Protein AF-A0A259H7Z4-F1 (afdb_monomer_lite)

Secondary structure (DSSP, 8-state):
--HHHHHHHHS-HHHHHHHHHHHHSHHHHHHHHHHHSHHHHHHHHHHHHHHHHHHHHHHHHHHHHHHHHHHT-

pLDDT: mean 89.65, std 7.52, range [54.69, 96.06]

Radius of gyration: 23.56 Å; chains: 1; bounding box: 45×32×59 Å

Foldseek 3Di:
DDPVVVCLVVDDPVVNVVVVVCCPDPVVVVVVVCCPDPVNVVVVVVVVVVVVVVVVVVVVVVVVVVVVVVVVD

Sequence (73 aa):
MSVEEYLQQNINAEFLQKSNEFKSSSKYREILTIATTEKFKTAQEKLLERDVVVHQTILSDIQKLQDEILKSH

Structure (mmCIF, N/CA/C/O backbone):
data_AF-A0A259H7Z4-F1
#
_entry.id   AF-A0A259H7Z4-F1
#
loop_
_atom_site.group_PDB
_atom_site.id
_atom_site.type_symbol
_atom_site.label_atom_id
_atom_site.label_alt_id
_atom_site.label_comp_id
_atom_site.label_asym_id
_atom_site.label_entity_id
_atom_site.label_seq_id
_atom_site.pdbx_PDB_ins_code
_atom_site.Cartn_x
_atom_site.Cartn_y
_atom_site.Cartn_z
_atom_site.occupancy
_atom_site.B_iso_or_equiv
_atom_site.auth_seq_id
_atom_site.auth_comp_id
_atom_site.auth_asym_id
_atom_site.auth_atom_id
_atom_site.pdbx_PDB_model_num
ATOM 1 N N . MET A 1 1 ? 8.361 -25.662 -14.513 1.00 63.94 1 MET A N 1
ATOM 2 C CA . MET A 1 1 ? 7.667 -24.509 -15.108 1.00 63.94 1 MET A CA 1
ATOM 3 C C . MET A 1 1 ? 7.095 -23.690 -13.969 1.00 63.94 1 MET A C 1
ATOM 5 O O . MET A 1 1 ? 6.346 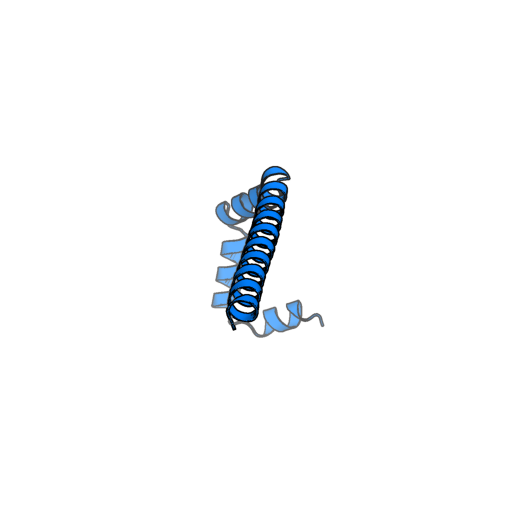-24.246 -13.170 1.00 63.94 1 MET A O 1
ATOM 9 N N . SER A 1 2 ? 7.529 -22.443 -13.817 1.00 86.00 2 SER A N 1
ATOM 10 C CA . SER A 1 2 ? 7.018 -21.532 -12.790 1.00 86.00 2 SER A CA 1
ATOM 11 C C . SER A 1 2 ? 5.655 -20.959 -13.199 1.00 86.00 2 SER A C 1
ATOM 13 O O . SER A 1 2 ? 5.299 -20.948 -14.379 1.00 86.00 2 SER A O 1
ATOM 15 N N . VAL A 1 3 ? 4.881 -20.467 -12.226 1.00 75.31 3 VAL A N 1
ATOM 16 C CA . VAL A 1 3 ? 3.606 -19.770 -12.493 1.00 75.31 3 VAL A CA 1
ATOM 17 C C . VAL A 1 3 ? 3.826 -18.578 -13.428 1.00 75.31 3 VAL A C 1
ATOM 19 O O . VAL A 1 3 ? 3.005 -18.304 -14.296 1.00 75.31 3 VAL A O 1
ATOM 22 N N . GLU A 1 4 ? 4.963 -17.901 -13.292 1.00 75.81 4 GLU A N 1
ATOM 23 C CA . GLU A 1 4 ? 5.310 -16.736 -14.100 1.00 75.81 4 GLU A CA 1
ATOM 24 C C . GLU A 1 4 ? 5.638 -17.111 -15.552 1.00 75.81 4 GLU A C 1
ATOM 26 O O . GLU A 1 4 ? 5.151 -16.460 -16.475 1.00 75.81 4 GLU A O 1
ATOM 31 N N . GLU A 1 5 ? 6.359 -18.214 -15.766 1.00 79.69 5 GLU A N 1
ATOM 32 C CA . GLU A 1 5 ? 6.613 -18.772 -17.103 1.00 79.69 5 GLU A CA 1
ATOM 33 C C . GLU A 1 5 ? 5.311 -19.202 -17.792 1.00 79.69 5 GLU A C 1
ATOM 35 O O . GLU A 1 5 ? 5.107 -18.915 -18.971 1.00 79.69 5 GLU A O 1
ATOM 40 N N . TYR A 1 6 ? 4.403 -19.847 -17.052 1.00 79.88 6 TYR A N 1
ATOM 41 C CA . TYR A 1 6 ? 3.096 -20.250 -17.569 1.00 79.88 6 TYR A CA 1
ATOM 42 C C . TYR A 1 6 ? 2.253 -19.037 -17.980 1.00 79.88 6 TYR A C 1
ATOM 44 O O . TYR A 1 6 ? 1.683 -19.014 -19.070 1.00 79.88 6 TYR A O 1
ATOM 52 N N . LEU A 1 7 ? 2.190 -18.005 -17.137 1.00 76.12 7 LEU A N 1
ATOM 53 C CA . LEU A 1 7 ? 1.430 -16.796 -17.444 1.00 76.12 7 LEU A CA 1
ATOM 54 C C . LEU A 1 7 ? 1.999 -16.080 -18.672 1.00 76.12 7 LEU A C 1
ATOM 56 O O . LEU A 1 7 ? 1.235 -15.713 -19.557 1.00 76.12 7 LEU A O 1
ATOM 60 N N . GLN A 1 8 ? 3.321 -15.943 -18.792 1.00 76.81 8 GLN A N 1
ATOM 61 C CA . GLN A 1 8 ? 3.939 -15.296 -19.956 1.00 76.81 8 GLN A CA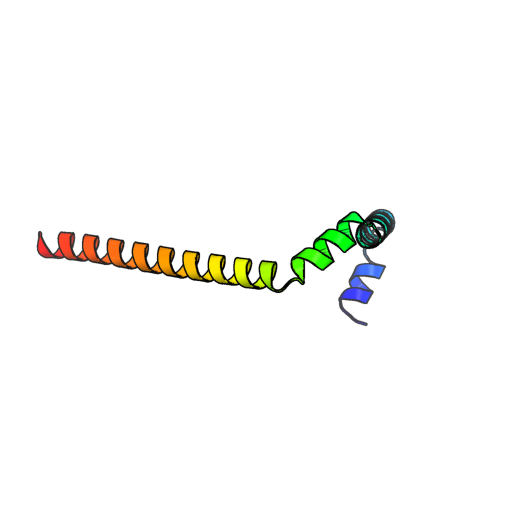 1
ATOM 62 C C . GLN A 1 8 ? 3.633 -16.008 -21.281 1.00 76.81 8 GLN A C 1
ATOM 64 O O . GLN A 1 8 ? 3.440 -15.338 -22.291 1.00 76.81 8 GLN A O 1
ATOM 69 N N . GLN A 1 9 ? 3.543 -17.341 -21.281 1.00 79.25 9 GLN A N 1
ATOM 70 C CA . GLN A 1 9 ? 3.213 -18.124 -22.480 1.00 79.25 9 GLN A CA 1
ATOM 71 C C . GLN A 1 9 ? 1.731 -18.048 -22.875 1.00 79.25 9 GLN A C 1
ATOM 73 O O . GLN A 1 9 ? 1.401 -18.270 -24.037 1.00 79.25 9 GLN A O 1
ATOM 78 N N . ASN A 1 10 ? 0.842 -17.741 -21.924 1.00 83.06 10 ASN A N 1
ATOM 79 C CA . ASN A 1 10 ? -0.611 -17.730 -22.129 1.00 83.06 10 ASN A CA 1
ATOM 80 C C . ASN A 1 10 ? -1.219 -16.315 -22.175 1.00 83.06 10 ASN A C 1
ATOM 82 O O . ASN A 1 10 ? -2.411 -16.160 -22.442 1.00 83.06 10 ASN A O 1
ATOM 86 N N . ILE A 1 11 ? -0.427 -15.271 -21.920 1.00 80.88 11 ILE A N 1
ATOM 87 C CA . ILE A 1 11 ? -0.846 -13.876 -22.071 1.00 80.88 11 ILE A CA 1
ATOM 88 C C . ILE A 1 11 ? -0.776 -13.486 -23.551 1.00 80.88 11 ILE A C 1
ATOM 90 O O . ILE A 1 11 ? 0.180 -13.794 -24.257 1.00 80.88 11 ILE A O 1
ATOM 94 N N . ASN A 1 12 ? -1.788 -12.756 -24.020 1.00 87.62 12 ASN A N 1
ATOM 95 C CA . ASN A 1 12 ? -1.785 -12.177 -25.361 1.00 87.62 12 ASN A CA 1
ATOM 96 C C . ASN A 1 12 ? -0.535 -11.293 -25.561 1.00 87.62 12 ASN A C 1
ATOM 98 O O . ASN A 1 12 ? -0.240 -10.412 -24.749 1.00 87.62 12 ASN A O 1
ATOM 102 N N . ALA A 1 13 ? 0.173 -11.535 -26.667 1.00 86.25 13 ALA A N 1
ATOM 103 C CA . ALA A 1 13 ? 1.455 -10.915 -26.986 1.00 86.25 13 ALA A CA 1
ATOM 104 C C . ALA A 1 13 ? 1.435 -9.377 -26.928 1.00 86.25 13 ALA A C 1
ATOM 106 O O . ALA A 1 13 ? 2.404 -8.778 -26.468 1.00 86.25 13 ALA A O 1
ATOM 107 N N . GLU A 1 14 ? 0.329 -8.735 -27.314 1.00 88.81 14 GLU A N 1
ATOM 108 C CA . GLU A 1 14 ? 0.190 -7.276 -27.262 1.00 88.81 14 GLU A CA 1
ATOM 109 C C . GLU A 1 14 ? 0.201 -6.755 -25.816 1.00 88.81 14 GLU A C 1
ATOM 111 O O . GLU A 1 14 ? 0.867 -5.766 -25.500 1.00 88.81 14 GLU A O 1
ATOM 116 N N . PHE A 1 15 ? -0.498 -7.439 -24.906 1.00 87.81 15 PHE A N 1
ATOM 117 C CA . PHE A 1 15 ? -0.492 -7.080 -23.486 1.00 87.81 15 PHE A CA 1
ATOM 118 C C . PHE A 1 15 ? 0.866 -7.352 -22.842 1.00 87.81 15 PHE A C 1
ATOM 120 O O . PHE A 1 15 ? 1.331 -6.542 -22.037 1.00 87.81 15 PHE A O 1
ATOM 127 N N . LEU A 1 16 ? 1.525 -8.453 -23.217 1.00 85.88 16 LEU A N 1
ATOM 128 C CA . LEU A 1 16 ? 2.871 -8.762 -22.740 1.00 85.88 16 LEU A CA 1
ATOM 129 C C . LEU A 1 16 ? 3.875 -7.689 -23.187 1.00 85.88 16 LEU A C 1
ATOM 131 O O . LEU A 1 16 ? 4.654 -7.196 -22.370 1.00 85.88 16 LEU A O 1
ATOM 135 N N . GLN A 1 17 ? 3.809 -7.269 -24.454 1.00 89.06 17 GLN A N 1
ATOM 136 C CA . GLN A 1 17 ? 4.644 -6.201 -24.996 1.00 89.06 17 GLN A CA 1
ATOM 137 C C . GLN A 1 17 ? 4.412 -4.879 -24.254 1.00 89.06 17 GLN A C 1
ATOM 139 O O . GLN A 1 17 ? 5.367 -4.310 -23.727 1.00 89.06 17 GLN A O 1
ATOM 144 N N . LYS A 1 18 ? 3.158 -4.429 -24.121 1.00 91.56 18 LYS A N 1
ATOM 145 C CA . LYS A 1 18 ? 2.820 -3.192 -23.392 1.00 91.56 18 LYS A CA 1
ATOM 146 C C . LYS A 1 18 ? 3.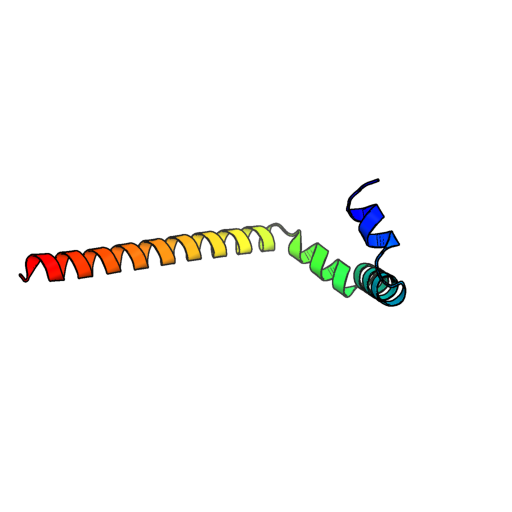277 -3.230 -21.932 1.00 91.56 18 LYS A C 1
ATOM 148 O O . LYS A 1 18 ? 3.753 -2.226 -21.405 1.00 91.56 18 LYS A O 1
ATOM 153 N N . SER A 1 19 ? 3.164 -4.384 -21.272 1.00 88.50 19 SER A N 1
ATOM 154 C CA . SER A 1 19 ? 3.656 -4.568 -19.902 1.00 88.50 19 SER A CA 1
ATOM 155 C C . SER A 1 19 ? 5.176 -4.412 -19.821 1.00 88.50 19 SER A C 1
ATOM 157 O O . SER A 1 19 ? 5.679 -3.707 -18.944 1.00 88.50 19 SER A O 1
ATOM 159 N N . ASN A 1 20 ? 5.910 -5.018 -20.755 1.00 88.44 20 ASN A N 1
ATOM 160 C CA . ASN A 1 20 ? 7.366 -4.918 -20.814 1.00 88.44 20 ASN A CA 1
ATOM 161 C C . ASN A 1 20 ? 7.827 -3.490 -21.134 1.00 88.44 20 ASN A C 1
ATOM 163 O O . ASN A 1 20 ? 8.725 -2.975 -20.467 1.00 88.44 20 ASN A O 1
ATOM 167 N N . GLU A 1 21 ? 7.171 -2.818 -22.082 1.00 93.38 21 GLU A N 1
ATOM 168 C CA . GLU A 1 21 ? 7.419 -1.410 -22.407 1.00 93.38 21 GLU A CA 1
ATOM 169 C C . GLU A 1 21 ? 7.192 -0.518 -21.182 1.00 93.38 21 GLU A C 1
ATOM 171 O O . GLU A 1 21 ? 8.067 0.269 -20.813 1.00 93.38 21 GLU A O 1
ATOM 176 N N . PHE A 1 22 ? 6.077 -0.708 -20.471 1.00 92.25 22 PHE A N 1
ATOM 177 C CA . PHE A 1 22 ? 5.796 0.021 -19.238 1.00 92.25 22 PHE A CA 1
ATOM 178 C C . PHE A 1 22 ? 6.858 -0.228 -18.160 1.00 92.25 22 PHE A C 1
ATOM 180 O O . PHE A 1 22 ? 7.388 0.738 -17.608 1.00 92.25 22 PHE A O 1
ATOM 187 N N . LYS A 1 23 ? 7.240 -1.487 -17.902 1.00 89.19 23 LYS A N 1
ATOM 188 C CA . LYS A 1 23 ? 8.307 -1.838 -16.943 1.00 89.19 23 LYS A CA 1
ATOM 189 C C . LYS A 1 23 ? 9.662 -1.234 -17.322 1.00 89.19 23 LYS A C 1
ATOM 191 O O . LYS A 1 23 ? 10.471 -0.918 -16.452 1.00 89.19 23 LYS A O 1
ATOM 196 N N . SER A 1 24 ? 9.922 -1.064 -18.616 1.00 91.75 24 SER A N 1
ATOM 197 C CA . SER A 1 24 ? 11.158 -0.451 -19.108 1.00 91.75 24 SER A CA 1
ATOM 198 C C . SER A 1 24 ? 11.158 1.081 -19.040 1.00 91.75 24 SER A C 1
ATOM 200 O O . SER A 1 24 ? 12.231 1.685 -19.094 1.00 91.75 24 SER A O 1
ATOM 202 N N . SER A 1 25 ? 9.984 1.706 -18.888 1.00 95.69 25 SER A N 1
ATOM 203 C CA . SER A 1 25 ? 9.830 3.161 -18.901 1.00 95.69 25 SER A CA 1
ATOM 204 C C . SER A 1 25 ? 10.564 3.847 -17.744 1.00 95.69 25 SER A C 1
ATOM 206 O O . SER A 1 25 ? 10.655 3.320 -16.630 1.00 95.69 25 SER A O 1
ATOM 208 N N . SER A 1 26 ? 11.048 5.069 -17.989 1.00 94.06 26 SER A N 1
ATOM 209 C CA . SER A 1 26 ? 11.672 5.910 -16.955 1.00 94.06 26 SER A CA 1
ATOM 210 C C . SER A 1 26 ? 10.732 6.130 -15.772 1.00 94.06 26 SER A C 1
ATOM 212 O O . SER A 1 26 ? 11.129 5.950 -14.625 1.00 94.06 26 SER A O 1
ATOM 214 N N . LYS A 1 27 ? 9.455 6.399 -16.056 1.00 93.88 27 LYS A N 1
ATOM 215 C CA . LYS A 1 27 ? 8.417 6.618 -15.048 1.00 93.88 27 LYS A CA 1
ATOM 216 C C . LYS A 1 27 ? 8.239 5.418 -14.119 1.00 93.88 27 LYS A C 1
ATOM 218 O O . LYS A 1 27 ? 8.128 5.594 -12.909 1.00 93.88 27 LYS A O 1
ATOM 223 N N . TYR A 1 28 ? 8.230 4.196 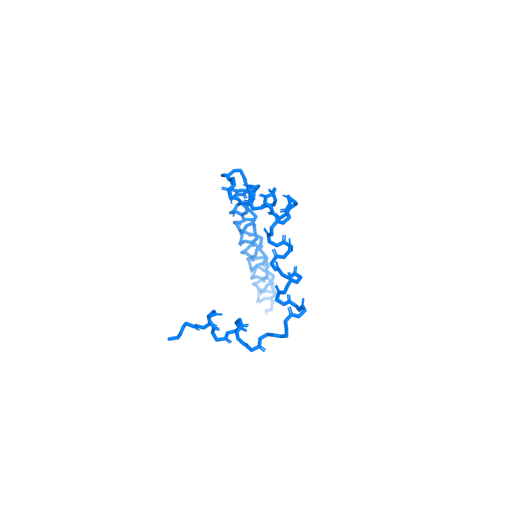-14.654 1.00 92.81 28 TYR A N 1
ATOM 224 C CA . TYR A 1 28 ? 8.146 2.998 -13.817 1.00 92.81 28 TYR A CA 1
ATOM 225 C C . TYR A 1 28 ? 9.379 2.850 -12.917 1.00 92.81 28 TYR A C 1
ATOM 227 O O . TYR A 1 28 ? 9.239 2.555 -11.732 1.00 92.81 28 TYR A O 1
ATOM 235 N N . ARG A 1 29 ? 10.582 3.122 -13.440 1.00 92.19 29 ARG A N 1
ATOM 236 C CA . ARG A 1 29 ? 11.825 3.090 -12.649 1.00 92.19 29 ARG A CA 1
ATOM 237 C C . ARG A 1 29 ? 11.854 4.152 -11.551 1.00 92.19 29 ARG A C 1
ATOM 239 O O . ARG A 1 29 ? 12.318 3.867 -10.448 1.00 92.19 29 ARG A O 1
ATOM 246 N N . GLU A 1 30 ? 11.346 5.349 -11.824 1.00 94.31 30 GLU A N 1
ATOM 247 C CA . GLU A 1 30 ? 11.204 6.417 -10.828 1.00 94.31 30 GLU A CA 1
ATOM 248 C C . GLU A 1 30 ? 10.255 5.997 -9.702 1.00 94.31 30 GLU A C 1
ATOM 250 O O . GLU A 1 30 ? 10.612 6.099 -8.529 1.00 94.31 30 GLU A O 1
ATOM 255 N N . ILE A 1 31 ? 9.087 5.442 -10.049 1.00 90.88 31 ILE A N 1
ATOM 256 C CA . ILE A 1 31 ? 8.127 4.908 -9.072 1.00 90.88 31 ILE A CA 1
ATOM 257 C C . ILE A 1 31 ? 8.774 3.805 -8.234 1.00 90.88 31 ILE A C 1
ATOM 259 O O . ILE A 1 31 ? 8.658 3.830 -7.011 1.00 90.88 31 ILE A O 1
ATOM 263 N N . LEU A 1 32 ? 9.478 2.865 -8.870 1.00 92.62 32 LEU A N 1
ATOM 264 C CA . LEU A 1 32 ? 10.162 1.775 -8.177 1.00 92.62 32 LEU A CA 1
ATOM 265 C C . LEU A 1 32 ? 11.204 2.320 -7.191 1.00 92.62 32 LEU A C 1
ATOM 267 O O . LEU A 1 32 ? 11.230 1.916 -6.031 1.00 92.62 32 LEU A O 1
ATOM 271 N N . THR A 1 33 ? 12.013 3.284 -7.635 1.00 92.31 33 THR A N 1
ATOM 272 C CA . THR A 1 33 ? 13.029 3.935 -6.800 1.00 92.31 33 THR A CA 1
ATOM 273 C C . THR A 1 33 ? 12.380 4.571 -5.578 1.00 92.31 33 THR A C 1
ATOM 275 O O . THR A 1 33 ? 12.770 4.257 -4.455 1.00 92.31 33 THR A O 1
ATOM 278 N N . ILE A 1 34 ? 11.336 5.384 -5.774 1.00 92.25 34 ILE A N 1
ATOM 279 C CA . ILE A 1 34 ? 10.594 6.032 -4.684 1.00 92.25 34 ILE A CA 1
ATOM 280 C C . ILE A 1 34 ? 10.007 4.991 -3.727 1.00 92.25 34 ILE A C 1
ATOM 282 O O . ILE A 1 34 ? 10.203 5.104 -2.517 1.00 92.25 34 ILE A O 1
ATOM 286 N N . ALA A 1 35 ? 9.342 3.961 -4.252 1.00 91.31 35 ALA A N 1
ATOM 287 C CA . ALA A 1 35 ? 8.710 2.911 -3.457 1.00 91.31 35 ALA A CA 1
ATOM 288 C C . ALA A 1 35 ? 9.721 2.113 -2.616 1.00 91.31 35 ALA A C 1
ATOM 290 O O . ALA A 1 35 ? 9.387 1.612 -1.544 1.00 91.31 35 ALA A O 1
ATOM 291 N N . THR A 1 36 ? 10.973 2.012 -3.074 1.00 91.56 36 THR A N 1
ATOM 292 C CA . THR A 1 36 ? 12.045 1.345 -2.320 1.00 91.56 36 THR A CA 1
ATOM 293 C C . THR A 1 36 ? 12.710 2.227 -1.265 1.00 91.56 36 THR A C 1
ATOM 295 O O . THR A 1 36 ? 13.422 1.690 -0.414 1.00 91.56 36 THR A O 1
ATOM 298 N N . THR A 1 37 ? 12.475 3.545 -1.281 1.00 94.75 37 THR A N 1
ATOM 299 C CA . THR A 1 37 ? 13.069 4.453 -0.292 1.00 94.75 37 THR A CA 1
ATOM 300 C C . THR A 1 37 ? 12.564 4.158 1.115 1.00 94.75 37 THR A C 1
ATOM 302 O O . THR A 1 37 ? 11.386 3.874 1.332 1.00 94.75 37 THR A O 1
ATOM 305 N N . GLU A 1 38 ? 13.455 4.298 2.095 1.00 93.69 38 GLU A N 1
ATOM 306 C CA . GLU A 1 38 ? 13.117 4.161 3.514 1.00 93.69 38 GLU A CA 1
ATOM 307 C C . GLU A 1 38 ? 12.001 5.131 3.914 1.00 93.69 38 GLU A C 1
ATOM 309 O O . GLU A 1 38 ? 11.023 4.731 4.531 1.00 93.69 38 GLU A O 1
ATOM 314 N N . LYS A 1 39 ? 12.071 6.381 3.440 1.00 92.62 39 LYS A N 1
ATOM 315 C CA . LYS A 1 39 ? 11.039 7.395 3.686 1.00 92.62 39 LYS A CA 1
ATOM 316 C C . LYS A 1 39 ? 9.645 6.929 3.258 1.00 92.62 39 LYS A C 1
ATOM 318 O O . LYS A 1 39 ? 8.682 7.169 3.984 1.00 92.62 39 LYS A O 1
ATOM 323 N N . PHE A 1 40 ? 9.529 6.296 2.090 1.00 94.00 40 PHE A N 1
ATOM 324 C CA . PHE A 1 40 ? 8.254 5.769 1.614 1.00 94.00 40 PHE A CA 1
ATOM 325 C C . PHE A 1 40 ? 7.783 4.585 2.466 1.00 94.00 40 PHE A C 1
ATOM 327 O O . PHE A 1 40 ? 6.633 4.580 2.898 1.00 94.00 40 PHE A O 1
ATOM 334 N N . LYS A 1 41 ? 8.673 3.631 2.769 1.00 93.81 41 LYS A N 1
ATOM 335 C CA . LYS A 1 41 ? 8.353 2.469 3.617 1.00 93.81 41 LYS A CA 1
ATOM 336 C C . LYS A 1 41 ? 7.891 2.885 5.013 1.00 93.81 41 LYS A C 1
ATOM 338 O O . LYS A 1 41 ? 6.818 2.481 5.443 1.00 93.81 41 LYS A O 1
ATOM 343 N N . THR A 1 42 ? 8.614 3.789 5.668 1.00 94.62 42 THR A N 1
ATOM 344 C CA . THR A 1 42 ? 8.227 4.326 6.979 1.00 94.62 42 THR A CA 1
ATOM 345 C C . THR A 1 42 ? 6.893 5.068 6.921 1.00 94.62 42 THR A C 1
ATOM 347 O O . THR A 1 42 ? 6.090 4.980 7.846 1.00 94.62 42 THR A O 1
ATOM 350 N N . ALA A 1 43 ? 6.626 5.824 5.851 1.00 92.69 43 ALA A N 1
ATOM 351 C CA . ALA A 1 43 ? 5.332 6.483 5.688 1.00 92.69 43 ALA A CA 1
ATOM 352 C C . ALA A 1 43 ? 4.191 5.464 5.519 1.00 92.69 43 ALA A C 1
ATOM 354 O O . ALA A 1 43 ? 3.116 5.660 6.082 1.00 92.69 43 ALA A O 1
ATOM 355 N N . GLN A 1 44 ? 4.433 4.375 4.786 1.00 93.38 44 GLN A N 1
ATOM 356 C CA . GLN A 1 44 ? 3.481 3.279 4.617 1.00 93.38 44 GLN A CA 1
ATOM 357 C C . GLN A 1 44 ? 3.189 2.569 5.947 1.00 93.38 44 GLN A C 1
ATOM 359 O O . GLN A 1 44 ? 2.024 2.369 6.280 1.00 93.38 44 GLN A O 1
ATOM 36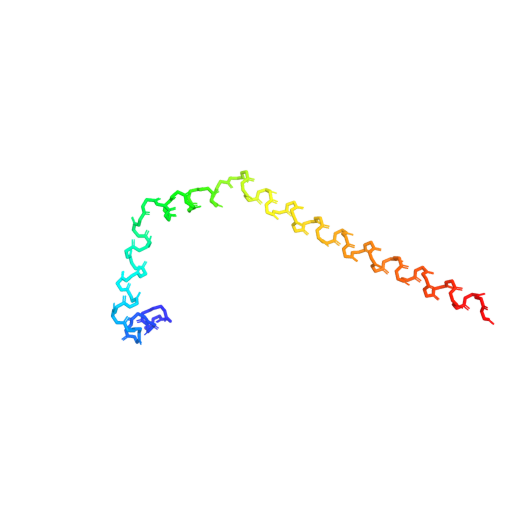4 N N . GLU A 1 45 ? 4.217 2.247 6.729 1.00 93.56 45 GLU A N 1
ATOM 365 C CA . GLU A 1 45 ? 4.072 1.631 8.056 1.00 93.56 45 GLU A CA 1
ATOM 366 C C . GLU A 1 45 ? 3.271 2.526 9.008 1.00 93.56 45 GLU A C 1
ATOM 368 O O . GLU A 1 45 ? 2.299 2.075 9.607 1.00 93.56 45 GLU A O 1
ATOM 373 N N . LYS A 1 46 ? 3.586 3.826 9.063 1.00 92.75 46 LYS A N 1
ATOM 374 C CA . LYS A 1 46 ? 2.847 4.794 9.894 1.00 92.75 46 LYS A CA 1
ATOM 375 C C . LYS A 1 46 ? 1.375 4.921 9.511 1.00 92.75 46 LYS A C 1
ATOM 377 O O . LYS A 1 46 ? 0.531 5.145 10.377 1.00 92.75 46 LYS A O 1
ATOM 382 N N . LEU A 1 47 ? 1.054 4.821 8.220 1.00 92.75 47 LEU A N 1
ATOM 383 C CA . LEU A 1 47 ? -0.336 4.818 7.764 1.00 92.75 47 LEU A CA 1
ATOM 384 C C . LEU A 1 47 ? -1.074 3.570 8.257 1.00 92.75 47 LEU A C 1
ATOM 386 O O . LEU A 1 47 ? -2.181 3.698 8.774 1.00 92.75 47 LEU A O 1
ATOM 390 N N . LEU A 1 48 ? -0.443 2.397 8.164 1.00 92.94 48 LEU A N 1
ATOM 391 C CA . LEU A 1 48 ? -1.012 1.147 8.671 1.00 92.94 48 LEU A CA 1
ATOM 392 C C . LEU A 1 48 ? -1.219 1.196 10.190 1.00 92.94 48 LEU A C 1
ATOM 394 O O . LEU A 1 48 ? -2.296 0.851 10.670 1.00 92.94 48 LEU A O 1
ATOM 398 N N . GLU A 1 49 ? -0.230 1.678 10.946 1.00 92.44 49 GLU A N 1
ATOM 399 C CA . GLU A 1 49 ? -0.344 1.856 12.398 1.00 92.44 49 GLU A CA 1
ATOM 400 C C . GLU A 1 49 ? -1.502 2.787 12.768 1.00 92.44 49 GLU A C 1
ATOM 402 O O . GLU A 1 49 ? -2.303 2.468 13.648 1.00 92.44 49 GLU A O 1
ATOM 407 N N . ARG A 1 50 ? -1.640 3.920 12.066 1.00 92.38 50 ARG A N 1
ATOM 408 C CA . ARG A 1 50 ? -2.754 4.850 12.279 1.00 92.38 50 ARG A CA 1
ATOM 409 C C . ARG A 1 50 ? -4.097 4.169 12.043 1.00 92.38 50 ARG A C 1
ATOM 411 O O . ARG A 1 50 ? -5.011 4.353 12.842 1.00 92.38 50 ARG A O 1
ATOM 418 N N . ASP A 1 51 ? -4.226 3.404 10.966 1.00 91.69 51 ASP A N 1
ATOM 419 C CA . ASP A 1 51 ? -5.482 2.735 10.634 1.00 91.69 51 ASP A CA 1
ATOM 420 C C . ASP A 1 51 ? -5.852 1.682 11.698 1.00 91.69 51 ASP A C 1
ATOM 422 O O . ASP A 1 51 ? -7.020 1.586 12.082 1.00 91.69 51 ASP A O 1
ATOM 426 N N . VAL A 1 52 ? -4.865 0.977 12.270 1.00 92.38 52 VAL A N 1
ATOM 427 C CA . VAL A 1 52 ? -5.078 0.081 13.423 1.00 92.38 52 VAL A CA 1
ATOM 428 C C . VAL A 1 52 ? -5.566 0.855 14.648 1.00 92.38 52 VAL A C 1
ATOM 430 O O . VAL A 1 52 ? -6.550 0.454 15.272 1.00 92.38 52 VAL A O 1
ATOM 433 N N . VAL A 1 53 ? -4.923 1.976 14.985 1.00 93.50 53 VAL A N 1
ATOM 434 C CA . VAL A 1 53 ? -5.304 2.809 16.139 1.00 93.50 53 VAL A CA 1
ATOM 435 C C . VAL A 1 53 ? -6.721 3.363 15.980 1.00 93.50 53 VAL A C 1
ATOM 437 O O . VAL A 1 53 ? -7.520 3.313 16.918 1.00 93.50 53 VAL A O 1
ATOM 440 N N . VAL A 1 54 ? -7.066 3.857 14.789 1.00 93.12 54 VAL A N 1
ATOM 441 C CA . VAL A 1 54 ? -8.421 4.335 14.476 1.00 93.12 54 VAL A CA 1
ATOM 442 C C . VAL A 1 54 ? -9.434 3.205 14.632 1.00 93.12 54 VAL A C 1
ATOM 444 O O . VAL A 1 54 ? -10.455 3.393 15.292 1.00 93.12 54 VAL A O 1
ATOM 447 N N . HIS A 1 55 ? -9.144 2.018 14.093 1.00 92.56 55 HIS A N 1
ATOM 448 C CA . HIS A 1 55 ? -10.033 0.866 14.213 1.00 92.56 55 HIS A CA 1
ATOM 449 C C . HIS A 1 55 ? -10.273 0.467 15.678 1.00 92.56 55 HIS A C 1
ATOM 451 O O . HIS A 1 55 ? -11.420 0.303 16.091 1.00 92.56 55 HIS A O 1
ATOM 457 N N . GLN A 1 56 ? -9.213 0.381 16.486 1.00 95.44 56 GLN A N 1
ATOM 458 C CA . GLN A 1 56 ? -9.312 0.084 17.920 1.00 95.44 56 GLN A CA 1
ATOM 459 C C . GLN A 1 56 ? -10.118 1.142 18.681 1.00 95.44 56 GLN A C 1
ATOM 461 O O . GLN A 1 56 ? -10.909 0.800 19.560 1.00 95.44 56 GLN A O 1
ATOM 466 N N . THR A 1 57 ? -9.947 2.417 18.326 1.00 95.00 57 THR A N 1
ATOM 467 C CA . THR A 1 57 ? -10.681 3.529 18.943 1.00 95.00 57 THR A CA 1
ATOM 468 C C . THR A 1 57 ? -12.175 3.412 18.654 1.00 95.00 57 THR A C 1
ATOM 470 O O . THR A 1 57 ? -12.979 3.445 19.581 1.00 95.00 57 THR A O 1
ATOM 473 N N . ILE A 1 58 ? -12.544 3.167 17.392 1.00 94.81 58 ILE A N 1
ATOM 474 C CA . ILE A 1 58 ? -13.940 2.959 16.983 1.00 94.81 58 ILE A CA 1
ATOM 475 C C . ILE A 1 58 ? -14.558 1.772 17.729 1.00 94.81 58 ILE A C 1
ATOM 477 O O . ILE A 1 58 ? -15.666 1.890 18.247 1.00 94.81 58 ILE A O 1
ATOM 481 N N . LEU A 1 59 ? -13.851 0.641 17.825 1.00 96.06 59 LEU A N 1
ATOM 482 C CA . LEU A 1 59 ? -14.336 -0.520 18.579 1.00 96.06 59 LEU A CA 1
ATOM 483 C C . LEU A 1 59 ? -14.543 -0.197 20.065 1.00 96.06 59 LEU A C 1
ATOM 485 O O . LEU A 1 59 ? -15.551 -0.601 20.641 1.00 96.06 59 LEU A O 1
ATOM 489 N N . SER A 1 60 ? -13.623 0.553 20.679 1.00 96.06 60 SER A N 1
ATOM 490 C CA . SER A 1 60 ? -13.755 0.985 22.074 1.00 96.06 60 SER A CA 1
ATOM 491 C C . SER A 1 60 ? -14.974 1.882 22.280 1.00 96.06 60 SER A C 1
ATOM 493 O O . SER A 1 60 ? -15.705 1.704 23.253 1.00 96.06 60 SER A O 1
ATOM 495 N N . ASP A 1 61 ? -15.223 2.816 21.367 1.00 95.62 61 ASP A N 1
ATOM 496 C CA . ASP A 1 61 ? -16.364 3.723 21.465 1.00 95.62 61 ASP A CA 1
ATOM 497 C C . ASP A 1 61 ? -17.695 2.995 21.241 1.00 95.62 61 ASP A C 1
ATOM 499 O O . ASP A 1 61 ? -18.651 3.240 21.975 1.00 95.62 61 ASP A O 1
ATOM 503 N N . ILE A 1 62 ? -17.747 2.026 20.319 1.00 95.94 62 ILE A N 1
ATOM 504 C CA . ILE A 1 62 ? -18.908 1.134 20.167 1.00 95.94 62 ILE A CA 1
ATOM 505 C C . ILE A 1 62 ? -19.173 0.367 21.468 1.00 95.94 62 ILE A C 1
ATOM 507 O O . ILE A 1 62 ? -20.320 0.309 21.908 1.00 95.94 62 ILE A O 1
ATOM 511 N N . GLN A 1 63 ? -18.134 -0.181 22.108 1.00 95.44 63 GLN A N 1
ATOM 512 C CA . GLN A 1 63 ? -18.291 -0.906 23.370 1.00 95.44 63 GLN A CA 1
ATOM 513 C C . GLN A 1 63 ? -18.833 0.002 24.481 1.00 95.44 63 GLN A C 1
ATOM 515 O O . GLN A 1 63 ? -19.755 -0.390 25.190 1.00 95.44 63 GLN A O 1
ATOM 520 N N . LYS A 1 64 ? -18.317 1.233 24.609 1.00 95.69 64 LYS A N 1
ATOM 521 C CA . LYS A 1 64 ? -18.826 2.204 25.595 1.00 95.69 64 LYS A CA 1
ATOM 522 C C . LYS A 1 64 ? -20.307 2.499 25.376 1.00 95.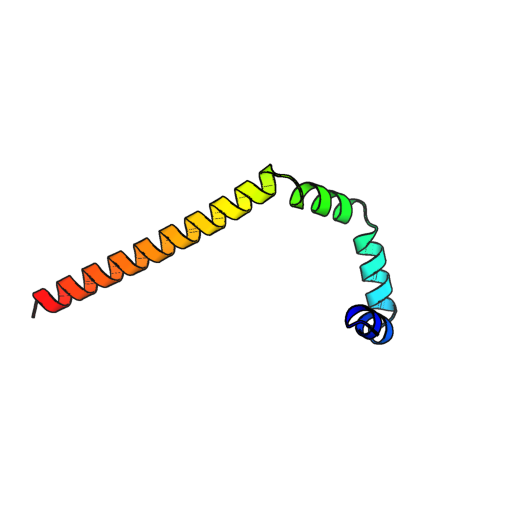69 64 LYS A C 1
ATOM 524 O O . LYS A 1 64 ? -21.070 2.479 26.335 1.00 95.69 64 LYS A O 1
ATOM 529 N N . LEU A 1 65 ? -20.717 2.716 24.125 1.00 95.62 65 LEU A N 1
ATOM 530 C CA . LEU A 1 65 ? -22.120 2.957 23.781 1.00 95.62 65 LEU A CA 1
ATOM 531 C C . LEU A 1 65 ? -23.007 1.754 24.131 1.00 95.62 65 LEU A C 1
ATOM 533 O O . LEU A 1 65 ? -24.100 1.927 24.663 1.00 95.62 65 LEU A O 1
ATOM 537 N N . GLN A 1 66 ? -22.541 0.531 23.869 1.00 94.12 66 GLN A N 1
ATOM 538 C CA . GLN A 1 66 ? -23.264 -0.686 24.247 1.00 94.12 66 GLN A CA 1
ATOM 539 C C . GLN A 1 66 ? -23.397 -0.821 25.767 1.00 94.12 66 GLN A C 1
ATOM 541 O O . GLN A 1 66 ? -24.484 -1.120 26.260 1.00 94.12 66 GLN A O 1
ATOM 546 N N . ASP A 1 67 ? -22.326 -0.552 26.513 1.00 95.69 67 ASP A N 1
ATOM 547 C CA . ASP A 1 67 ? -22.332 -0.600 27.975 1.00 95.69 67 ASP A CA 1
ATOM 548 C C . ASP A 1 67 ? -23.266 0.463 28.577 1.00 95.69 67 ASP A C 1
ATOM 550 O O . ASP A 1 67 ? -23.936 0.202 29.576 1.00 95.69 67 ASP A O 1
ATOM 554 N N . GLU A 1 68 ? -23.332 1.659 27.986 1.00 95.19 68 GLU A N 1
ATOM 555 C CA . GLU A 1 68 ? -24.262 2.722 28.389 1.00 95.19 68 GLU A CA 1
ATOM 556 C C . GLU A 1 68 ? -25.725 2.328 28.149 1.00 95.19 68 GLU A C 1
ATOM 558 O O . GLU A 1 68 ? -26.566 2.534 29.027 1.00 95.19 68 GLU A O 1
ATOM 563 N N . ILE A 1 69 ? -26.029 1.704 27.006 1.00 93.50 69 ILE A N 1
ATOM 564 C CA . ILE A 1 69 ? -27.368 1.171 26.707 1.00 93.50 69 ILE A CA 1
ATOM 565 C C . ILE A 1 69 ? -27.744 0.075 27.712 1.00 93.50 69 ILE A C 1
ATOM 567 O O . ILE A 1 69 ? -28.836 0.095 28.271 1.00 93.50 69 ILE A O 1
ATOM 571 N N . LEU A 1 70 ? -26.833 -0.859 27.993 1.00 90.94 70 LEU A N 1
ATOM 572 C CA . LEU A 1 70 ? -27.087 -1.955 28.933 1.00 90.94 70 LEU A CA 1
ATOM 573 C C . LEU A 1 70 ? -27.258 -1.481 30.382 1.00 90.94 70 LEU A C 1
ATOM 575 O O . LEU A 1 70 ? -27.995 -2.107 31.131 1.00 90.94 70 LEU A O 1
ATOM 579 N N . LYS A 1 71 ? -26.592 -0.393 30.788 1.00 86.62 71 LYS A N 1
ATOM 580 C CA . LYS A 1 71 ? -26.740 0.207 32.128 1.00 86.62 71 LYS A CA 1
ATOM 581 C C . LYS A 1 71 ? -27.982 1.087 32.277 1.00 86.62 71 LYS A C 1
ATOM 583 O O . LYS A 1 71 ? -28.330 1.441 33.400 1.00 86.62 71 LYS A O 1
ATOM 588 N N . SER A 1 72 ? -28.596 1.502 31.170 1.00 77.44 72 SER A N 1
ATOM 589 C CA . SER A 1 72 ? -29.802 2.344 31.152 1.00 77.44 72 SER A CA 1
ATOM 590 C C . SER A 1 72 ? -31.106 1.540 31.017 1.00 77.44 72 SER A C 1
ATOM 592 O O . SER A 1 72 ? -32.185 2.123 30.881 1.00 77.44 72 SER A O 1
ATOM 594 N N . HIS A 1 73 ? -31.021 0.211 31.109 1.00 54.69 73 HIS A N 1
ATOM 595 C CA . HIS A 1 73 ? -32.130 -0.737 31.252 1.00 54.69 73 HIS A CA 1
ATOM 596 C C . HIS A 1 73 ? -32.012 -1.504 32.571 1.00 54.69 73 HIS A C 1
ATOM 598 O O . HIS A 1 73 ? -33.080 -1.878 33.104 1.00 54.69 73 HIS A O 1
#